Protein AF-A0A2D4HP08-F1 (afdb_monomer)

Structure (mmCIF, N/CA/C/O backbone):
data_AF-A0A2D4HP08-F1
#
_entry.id   AF-A0A2D4HP08-F1
#
loop_
_atom_site.group_PDB
_atom_site.id
_atom_site.type_symbol
_atom_site.label_atom_id
_atom_site.label_alt_id
_atom_site.label_comp_id
_atom_site.label_asym_id
_atom_site.label_entity_id
_atom_site.label_seq_id
_atom_site.pdbx_PDB_ins_code
_atom_site.Cartn_x
_atom_site.Cartn_y
_atom_site.Cartn_z
_atom_site.occupancy
_atom_site.B_iso_or_equiv
_atom_site.auth_seq_id
_atom_site.auth_comp_id
_atom_site.auth_asym_id
_atom_site.auth_atom_id
_atom_site.pdbx_PDB_model_num
ATOM 1 N N . GLU A 1 1 ? -15.857 12.062 0.543 1.00 48.62 1 GLU A N 1
ATOM 2 C CA . GLU A 1 1 ? -16.566 10.789 0.812 1.00 48.62 1 GLU A CA 1
ATOM 3 C C . GLU A 1 1 ? -15.766 9.528 0.467 1.00 48.62 1 GLU A C 1
ATOM 5 O O . GLU A 1 1 ? -15.652 8.670 1.331 1.00 48.62 1 GLU A O 1
ATOM 10 N N . ASN A 1 2 ? -15.132 9.404 -0.710 1.00 63.72 2 ASN A N 1
ATOM 11 C CA . ASN A 1 2 ? -14.427 8.161 -1.104 1.00 63.72 2 ASN A CA 1
ATOM 12 C C . ASN A 1 2 ? -1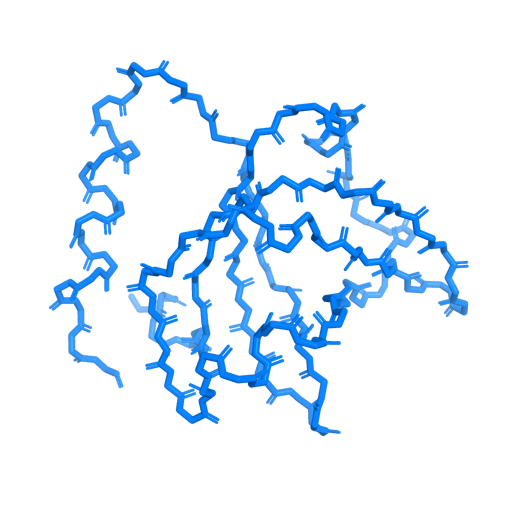3.283 7.706 -0.173 1.00 63.72 2 ASN A C 1
ATOM 14 O O . ASN A 1 2 ? -13.006 6.515 -0.089 1.00 63.72 2 ASN A O 1
ATOM 18 N N . LEU A 1 3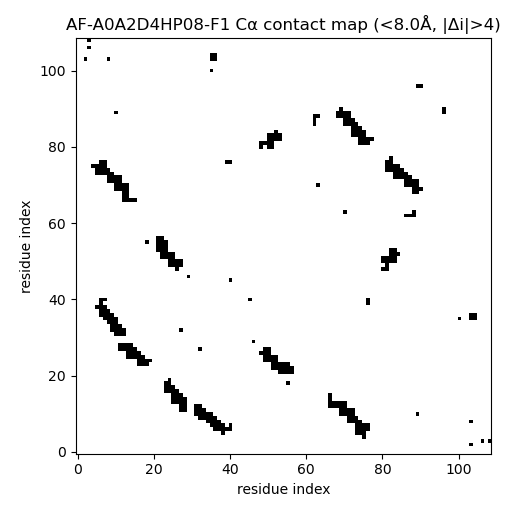 ? -12.640 8.618 0.565 1.00 69.75 3 LEU A N 1
ATOM 19 C CA . LEU A 1 3 ? -11.588 8.271 1.531 1.00 69.75 3 LEU A CA 1
ATOM 20 C C . LEU A 1 3 ? -12.099 7.459 2.733 1.00 69.75 3 LEU A C 1
ATOM 22 O O . LEU A 1 3 ? -11.371 6.592 3.205 1.00 69.75 3 LEU A O 1
ATOM 26 N N . CYS A 1 4 ? -13.329 7.700 3.207 1.00 74.56 4 CYS A N 1
ATOM 27 C CA . CYS A 1 4 ? -13.889 6.970 4.351 1.00 74.56 4 CYS A CA 1
ATOM 28 C C . CYS A 1 4 ? -14.187 5.507 4.030 1.00 74.56 4 CYS A C 1
ATOM 30 O O . CYS A 1 4 ? -14.167 4.682 4.931 1.00 74.56 4 CYS A O 1
ATOM 32 N N . LYS A 1 5 ? -14.393 5.183 2.750 1.00 83.38 5 LYS A N 1
ATOM 33 C CA . LYS A 1 5 ? -14.611 3.808 2.294 1.00 83.38 5 LYS A CA 1
ATOM 34 C C . LYS A 1 5 ? -13.351 2.940 2.396 1.00 83.38 5 LYS A C 1
ATOM 36 O O . LYS A 1 5 ? -13.459 1.737 2.221 1.00 83.38 5 LYS A O 1
ATOM 41 N N . ASN A 1 6 ? -12.174 3.529 2.631 1.00 86.31 6 ASN A N 1
ATOM 42 C CA . ASN A 1 6 ? -10.921 2.786 2.742 1.00 86.31 6 ASN A CA 1
ATOM 43 C C . ASN A 1 6 ? -10.614 2.450 4.201 1.00 86.31 6 ASN A C 1
ATOM 45 O O . ASN A 1 6 ? -10.527 3.345 5.047 1.00 86.31 6 ASN A O 1
ATOM 49 N N . ASP A 1 7 ? -10.348 1.174 4.450 1.00 89.81 7 ASP A N 1
ATOM 50 C CA . ASP A 1 7 ? -9.935 0.652 5.751 1.00 89.81 7 ASP A CA 1
ATOM 51 C C . ASP A 1 7 ? -8.459 0.936 6.031 1.00 89.81 7 ASP A C 1
ATOM 53 O O . ASP A 1 7 ? -8.040 1.053 7.181 1.00 89.81 7 ASP A O 1
ATOM 57 N N . PHE A 1 8 ? -7.642 1.092 4.987 1.00 90.06 8 PHE A N 1
ATOM 58 C CA . PHE A 1 8 ? -6.237 1.441 5.143 1.00 90.06 8 PHE A CA 1
ATOM 59 C C . PHE A 1 8 ? -5.746 2.433 4.089 1.00 90.06 8 PHE A C 1
ATOM 61 O O . PHE A 1 8 ? -6.217 2.475 2.953 1.00 90.06 8 PHE A O 1
ATOM 68 N N . ALA A 1 9 ? -4.730 3.209 4.472 1.00 90.31 9 ALA A N 1
ATOM 69 C CA . ALA A 1 9 ? -3.948 4.039 3.563 1.00 90.31 9 ALA A CA 1
ATOM 70 C C . ALA A 1 9 ? -2.470 3.993 3.955 1.00 90.31 9 ALA A C 1
ATOM 72 O O . ALA A 1 9 ? -2.109 4.295 5.098 1.00 90.31 9 ALA A O 1
ATOM 73 N N . LEU A 1 10 ? -1.611 3.621 3.007 1.00 89.81 10 LEU A N 1
ATOM 74 C CA . LEU A 1 10 ? -0.209 3.293 3.247 1.00 89.81 10 LEU A CA 1
ATOM 75 C C . LEU A 1 10 ? 0.673 3.914 2.182 1.00 89.81 10 LEU A C 1
ATOM 77 O O . LEU A 1 10 ? 0.369 3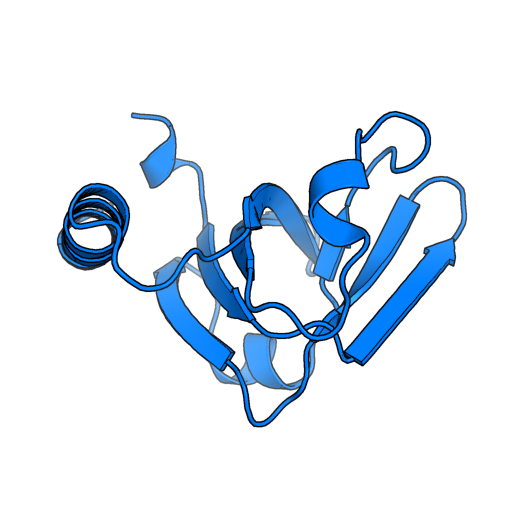.827 1.001 1.00 89.81 10 LEU A O 1
ATOM 81 N N . LYS A 1 11 ? 1.817 4.461 2.580 1.00 89.94 11 LYS A 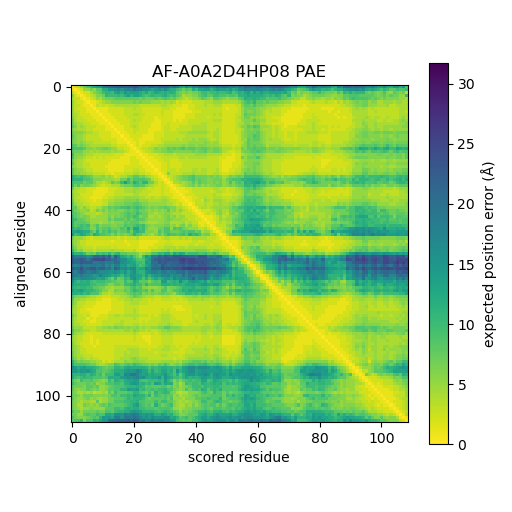N 1
ATOM 82 C CA . LYS A 1 11 ? 2.926 4.643 1.647 1.00 89.94 11 LYS A CA 1
ATOM 83 C C . LYS A 1 11 ? 3.846 3.443 1.747 1.00 89.94 11 LYS A C 1
ATOM 85 O O . LYS A 1 11 ? 4.312 3.139 2.841 1.00 89.94 11 LYS A O 1
ATOM 90 N N . ILE A 1 12 ? 4.101 2.791 0.624 1.00 89.62 12 ILE A N 1
ATOM 91 C CA . ILE A 1 12 ? 4.944 1.601 0.523 1.00 89.62 12 ILE A CA 1
ATOM 92 C C . ILE A 1 12 ? 6.001 1.785 -0.559 1.00 89.62 12 ILE A C 1
ATOM 94 O O . ILE A 1 12 ? 5.836 2.608 -1.456 1.00 89.62 12 ILE A O 1
ATOM 98 N N . LYS A 1 13 ? 7.065 0.993 -0.490 1.00 88.94 13 LYS A N 1
ATOM 99 C CA . LYS A 1 13 ? 7.848 0.611 -1.667 1.00 88.94 13 LYS A CA 1
ATOM 100 C C . LYS A 1 13 ? 7.514 -0.825 -2.026 1.00 88.94 13 LYS A C 1
ATOM 102 O O . LYS A 1 13 ? 7.225 -1.620 -1.127 1.00 88.94 13 LYS A O 1
ATOM 107 N N . VAL A 1 14 ? 7.525 -1.135 -3.313 1.00 87.25 14 VAL A N 1
ATOM 108 C CA . VAL A 1 14 ? 7.210 -2.473 -3.803 1.00 87.25 14 VAL A CA 1
ATOM 109 C C . VAL A 1 14 ? 8.488 -3.300 -3.790 1.00 87.25 14 VAL A C 1
ATOM 111 O O . VAL A 1 14 ? 9.487 -2.903 -4.372 1.00 87.25 14 VAL A O 1
ATOM 114 N N . LYS A 1 15 ? 8.458 -4.444 -3.106 1.00 87.19 15 LYS A N 1
ATOM 115 C CA . LYS A 1 15 ? 9.538 -5.432 -3.152 1.00 87.19 15 LYS A CA 1
ATOM 116 C C . LYS A 1 15 ? 9.365 -6.357 -4.355 1.00 87.19 15 LYS A C 1
ATOM 118 O O . LYS A 1 15 ? 10.340 -6.702 -5.007 1.00 87.19 15 LYS A O 1
ATOM 123 N N . GLU A 1 16 ? 8.130 -6.783 -4.606 1.00 87.00 16 GLU A N 1
ATOM 124 C CA . GLU A 1 16 ? 7.807 -7.784 -5.620 1.00 87.00 16 GLU A CA 1
ATOM 125 C C . GLU A 1 16 ? 6.362 -7.614 -6.103 1.00 87.00 16 GLU A C 1
ATOM 127 O O . GLU A 1 16 ? 5.475 -7.265 -5.313 1.00 87.00 16 GLU A O 1
ATOM 132 N N . ILE A 1 17 ? 6.146 -7.888 -7.391 1.00 85.31 17 ILE A N 1
ATOM 133 C CA . ILE A 1 17 ? 4.835 -7.972 -8.037 1.00 85.31 17 ILE A CA 1
ATOM 134 C C . ILE A 1 17 ? 4.716 -9.366 -8.651 1.00 85.31 17 ILE A C 1
ATOM 136 O O . ILE A 1 17 ? 5.605 -9.789 -9.386 1.00 85.31 17 ILE A O 1
ATOM 140 N N . ALA A 1 18 ? 3.619 -10.062 -8.366 1.00 86.25 18 ALA A N 1
ATOM 141 C CA . ALA A 1 18 ? 3.303 -11.357 -8.957 1.00 86.25 18 ALA A CA 1
ATOM 142 C C . ALA A 1 18 ? 1.866 -11.362 -9.482 1.00 86.25 18 ALA A C 1
ATOM 144 O O . ALA A 1 18 ? 0.979 -10.769 -8.872 1.00 86.25 18 ALA A O 1
ATOM 145 N N . TYR A 1 19 ? 1.628 -12.059 -10.587 1.00 85.88 19 TYR A N 1
ATOM 146 C CA . TYR A 1 19 ? 0.298 -12.206 -11.175 1.00 85.88 19 TYR A CA 1
ATOM 147 C C . TYR A 1 19 ? -0.233 -13.604 -10.869 1.00 85.88 19 TYR A C 1
ATOM 149 O O . TYR A 1 19 ? 0.435 -14.596 -11.154 1.00 85.88 19 TYR A O 1
ATOM 157 N N . ILE A 1 20 ? -1.405 -13.688 -10.242 1.00 87.12 20 ILE A N 1
ATOM 158 C CA . ILE A 1 20 ? -1.987 -14.944 -9.758 1.00 87.12 20 ILE A CA 1
ATOM 159 C C . ILE A 1 20 ? -3.477 -14.933 -10.084 1.00 87.12 20 ILE A C 1
ATOM 161 O O . ILE A 1 20 ? -4.204 -14.079 -9.592 1.00 87.12 20 ILE A O 1
ATOM 165 N N . ASN A 1 21 ? -3.939 -15.890 -10.893 1.00 85.69 21 ASN A N 1
ATOM 166 C CA . ASN A 1 21 ? -5.359 -16.070 -11.231 1.00 85.69 21 ASN A CA 1
ATOM 167 C C . ASN A 1 21 ? -6.056 -14.794 -11.754 1.00 85.69 21 ASN A C 1
ATOM 169 O O . ASN A 1 21 ? -7.228 -14.567 -11.474 1.00 85.69 21 ASN A O 1
ATOM 173 N N . GLY A 1 22 ? -5.333 -13.947 -12.495 1.00 81.19 22 GLY A N 1
ATOM 174 C CA . GLY A 1 22 ? -5.857 -12.678 -13.017 1.00 81.19 22 GLY A CA 1
ATOM 175 C C . GLY A 1 22 ? -5.824 -11.506 -12.028 1.00 81.19 22 GLY A C 1
ATOM 176 O O . GLY A 1 22 ? -6.159 -10.391 -12.420 1.00 81.19 22 GLY A O 1
ATOM 177 N N . ASP A 1 23 ? -5.367 -11.727 -10.795 1.00 86.00 23 ASP A N 1
ATOM 178 C CA . ASP A 1 23 ? -5.124 -10.700 -9.783 1.00 86.00 23 ASP A CA 1
ATOM 179 C C . ASP A 1 23 ? -3.631 -10.365 -9.681 1.00 86.00 23 ASP A C 1
ATOM 181 O O . ASP A 1 23 ? -2.758 -11.186 -9.980 1.00 86.00 23 ASP A O 1
ATOM 185 N N . THR A 1 24 ? -3.325 -9.160 -9.200 1.00 86.62 24 THR A N 1
ATOM 186 C CA . THR A 1 24 ? -1.947 -8.741 -8.929 1.00 86.62 24 THR A CA 1
ATOM 187 C C . THR A 1 24 ? -1.676 -8.792 -7.432 1.00 86.62 24 THR A C 1
ATOM 189 O O . THR A 1 24 ? -2.310 -8.103 -6.634 1.00 86.62 24 THR A O 1
ATOM 192 N N . LYS A 1 25 ? -0.690 -9.593 -7.045 1.00 89.69 25 LYS A N 1
ATOM 193 C CA . LYS A 1 25 ? -0.133 -9.663 -5.699 1.00 89.69 25 LYS A CA 1
ATOM 194 C C . LYS A 1 25 ? 1.041 -8.698 -5.585 1.00 89.69 25 LYS A C 1
ATOM 196 O O . LYS A 1 25 ? 2.016 -8.804 -6.323 1.00 89.69 25 LYS A O 1
ATOM 201 N N . ILE A 1 26 ? 0.971 -7.789 -4.623 1.00 88.62 26 ILE A N 1
ATOM 202 C CA . ILE A 1 26 ? 2.002 -6.798 -4.326 1.00 88.62 26 ILE A CA 1
ATOM 203 C C . ILE A 1 26 ? 2.581 -7.101 -2.948 1.00 88.62 26 ILE A C 1
ATOM 205 O O . ILE A 1 26 ? 1.886 -7.048 -1.930 1.00 88.62 26 ILE A O 1
ATOM 209 N N . THR A 1 27 ? 3.881 -7.366 -2.905 1.00 89.69 27 THR A N 1
ATOM 210 C CA . THR A 1 27 ? 4.627 -7.542 -1.658 1.00 89.69 27 THR A CA 1
ATOM 211 C C . THR A 1 27 ? 5.356 -6.238 -1.331 1.00 89.69 27 THR A C 1
ATOM 213 O O . THR A 1 27 ? 6.260 -5.846 -2.072 1.00 89.69 27 THR A O 1
ATOM 216 N N . PRO A 1 28 ? 5.011 -5.533 -0.237 1.00 89.44 28 PRO A N 1
ATOM 217 C CA . PRO A 1 28 ? 5.723 -4.326 0.172 1.00 89.44 28 PRO A CA 1
ATOM 218 C C . PRO A 1 28 ? 7.096 -4.639 0.777 1.00 89.44 28 PRO A C 1
ATOM 220 O O . PRO A 1 28 ? 7.286 -5.660 1.439 1.00 89.44 28 PRO A O 1
ATOM 223 N N . GLU A 1 29 ? 8.035 -3.704 0.672 1.00 88.88 29 GLU A N 1
ATOM 224 C CA . GLU A 1 29 ? 9.233 -3.711 1.513 1.00 88.88 29 GLU A CA 1
ATOM 225 C C . GLU A 1 29 ? 8.865 -3.477 2.990 1.00 88.88 29 GLU A C 1
ATOM 227 O O . GLU A 1 29 ? 8.332 -2.424 3.354 1.00 88.88 29 GLU A O 1
ATOM 232 N N . THR A 1 30 ? 9.219 -4.413 3.875 1.00 78.56 30 THR A N 1
ATOM 233 C CA . THR A 1 30 ? 8.847 -4.375 5.303 1.00 78.56 30 THR A CA 1
ATOM 234 C C . THR A 1 30 ? 9.327 -3.114 6.033 1.00 78.56 30 THR A C 1
ATOM 236 O O . THR A 1 30 ? 8.635 -2.615 6.917 1.00 78.56 30 THR A O 1
ATOM 239 N N . LYS A 1 31 ? 10.502 -2.581 5.668 1.00 79.00 31 LYS A N 1
ATOM 240 C CA . LYS A 1 31 ? 11.105 -1.399 6.314 1.00 79.00 31 LYS A CA 1
ATOM 241 C C . LYS A 1 31 ? 10.615 -0.063 5.735 1.00 79.00 31 LYS A C 1
ATOM 243 O O . LYS A 1 31 ? 10.795 0.968 6.376 1.00 79.00 31 LYS A O 1
ATOM 248 N N . SER A 1 32 ? 9.968 -0.062 4.567 1.00 75.62 32 SER A N 1
ATOM 249 C CA . SER A 1 32 ? 9.637 1.155 3.803 1.00 75.62 32 SER A CA 1
ATOM 250 C C . SER A 1 32 ? 8.136 1.468 3.808 1.00 75.62 32 SER A C 1
ATOM 252 O O . SER A 1 32 ? 7.583 1.918 2.801 1.00 75.62 32 SER A O 1
ATOM 254 N N . LYS A 1 33 ? 7.464 1.227 4.941 1.00 82.94 33 LYS A N 1
ATOM 255 C CA . LYS A 1 33 ? 6.015 1.394 5.099 1.00 82.94 33 LYS A CA 1
ATOM 256 C C . LYS A 1 33 ? 5.675 2.546 6.043 1.00 82.94 33 LYS A C 1
ATOM 258 O O . LYS A 1 33 ? 6.123 2.585 7.181 1.00 82.94 33 LYS A O 1
ATOM 263 N N . THR A 1 34 ? 4.853 3.485 5.584 1.00 88.12 34 THR A N 1
ATOM 264 C CA . THR A 1 34 ? 4.288 4.569 6.401 1.00 88.12 34 THR A CA 1
ATOM 265 C C . THR A 1 34 ? 2.775 4.452 6.423 1.00 88.12 34 THR A C 1
ATOM 267 O O . THR A 1 34 ? 2.146 4.330 5.374 1.00 88.12 34 THR A O 1
ATOM 270 N N . ILE A 1 35 ? 2.189 4.535 7.611 1.00 87.88 35 ILE A N 1
ATOM 271 C CA . ILE A 1 35 ? 0.749 4.404 7.813 1.00 87.88 35 ILE A CA 1
ATOM 272 C C . ILE A 1 35 ? 0.106 5.799 7.853 1.00 87.88 35 ILE A C 1
ATOM 274 O O . ILE A 1 35 ? 0.639 6.739 8.460 1.00 87.88 35 ILE A O 1
ATOM 278 N N . TYR A 1 36 ? -1.018 5.951 7.150 1.00 87.56 36 TYR A N 1
ATOM 279 C CA . TYR A 1 36 ? -1.830 7.173 7.136 1.00 87.56 36 TYR A CA 1
ATOM 280 C C . TYR A 1 36 ? -3.241 6.955 7.664 1.00 87.56 36 TYR A C 1
ATOM 282 O O . TYR A 1 36 ? -3.786 7.880 8.256 1.00 87.56 36 TYR A O 1
ATOM 290 N N . LYS A 1 37 ? -3.809 5.765 7.460 1.00 87.69 37 LYS A N 1
ATOM 291 C CA . LYS A 1 37 ? -5.113 5.371 7.993 1.00 87.69 37 LYS A CA 1
ATOM 292 C C . LYS A 1 37 ? -5.118 3.878 8.296 1.00 87.69 37 LYS A C 1
ATOM 294 O O . LYS A 1 37 ? -4.557 3.111 7.510 1.00 87.69 37 LYS A O 1
ATOM 299 N N . LEU A 1 38 ? -5.764 3.521 9.403 1.00 88.38 38 LEU A N 1
ATOM 300 C CA . LEU A 1 38 ? -6.168 2.169 9.773 1.00 88.38 38 LEU A CA 1
ATOM 301 C C . LEU A 1 38 ? -7.572 2.220 10.364 1.00 88.38 38 LEU A C 1
ATOM 303 O O . LEU A 1 38 ? -7.818 3.017 11.264 1.00 88.38 38 LEU A O 1
ATOM 307 N N . ASN A 1 39 ? -8.451 1.355 9.884 1.00 85.81 39 ASN A N 1
ATOM 308 C CA . ASN A 1 39 ? -9.773 1.110 10.433 1.00 85.81 39 ASN A CA 1
ATOM 309 C C . ASN A 1 39 ? -10.033 -0.400 10.375 1.00 85.81 39 ASN A C 1
ATOM 311 O O . ASN A 1 39 ? -9.963 -0.986 9.301 1.00 85.81 39 ASN A O 1
ATOM 315 N N . GLY A 1 40 ? -10.212 -1.064 11.520 1.00 80.81 40 GLY A N 1
ATOM 316 C CA . GLY A 1 40 ? -10.363 -2.532 11.566 1.00 80.81 40 GLY A CA 1
ATOM 317 C C . GLY A 1 40 ? -9.144 -3.344 11.075 1.00 80.81 40 GLY A C 1
ATOM 318 O O . GLY A 1 40 ? -9.227 -4.564 10.897 1.00 80.81 40 GLY A O 1
ATOM 319 N N . VAL A 1 41 ? -7.999 -2.683 10.861 1.00 81.62 41 VAL A N 1
ATOM 320 C CA . VAL A 1 41 ? -6.721 -3.273 10.435 1.00 81.62 41 VAL A CA 1
ATOM 321 C C . VAL A 1 41 ? -5.638 -2.861 11.428 1.00 81.62 41 VAL A C 1
ATOM 323 O O . VAL A 1 41 ? -5.520 -1.685 11.758 1.00 81.62 41 VAL A O 1
ATOM 326 N N . THR A 1 42 ? -4.817 -3.797 11.899 1.00 83.25 42 THR A N 1
ATOM 327 C CA . THR A 1 42 ? -3.719 -3.488 12.825 1.00 83.25 42 THR A CA 1
ATOM 328 C C . THR A 1 42 ? -2.388 -3.310 12.096 1.00 83.25 42 THR A C 1
ATOM 330 O O . THR A 1 42 ? -2.167 -3.834 11.003 1.00 83.25 42 THR A O 1
ATOM 333 N N . GLU A 1 43 ? -1.425 -2.629 12.726 1.00 78.06 43 GLU A N 1
ATOM 334 C CA . GLU A 1 43 ? -0.059 -2.562 12.186 1.00 78.06 43 GLU A CA 1
ATOM 335 C C . GLU A 1 43 ? 0.592 -3.946 12.031 1.00 78.06 43 GLU A C 1
ATOM 337 O O . GLU A 1 43 ? 1.443 -4.137 11.160 1.00 78.06 43 GLU A O 1
ATOM 342 N N . ARG A 1 44 ? 0.214 -4.919 12.874 1.00 78.25 44 ARG A N 1
ATOM 343 C CA . ARG A 1 44 ? 0.729 -6.293 12.793 1.00 78.25 44 ARG A CA 1
ATOM 344 C C . ARG A 1 44 ? 0.225 -6.994 11.539 1.00 78.25 44 ARG A C 1
ATOM 346 O O . ARG A 1 44 ? 1.045 -7.594 10.845 1.00 78.25 44 ARG A O 1
ATOM 353 N N . ASP A 1 45 ? -1.063 -6.849 11.225 1.00 75.50 45 ASP A N 1
ATOM 354 C CA . ASP A 1 45 ? -1.653 -7.361 9.980 1.00 75.50 45 ASP A CA 1
ATOM 355 C C . ASP A 1 45 ? -0.881 -6.793 8.788 1.00 75.50 45 ASP A C 1
ATOM 357 O O . ASP A 1 45 ? -0.413 -7.495 7.901 1.00 75.50 45 ASP A O 1
ATOM 361 N N . LEU A 1 46 ? -0.597 -5.499 8.838 1.00 74.31 46 LEU A N 1
ATOM 362 C CA . LEU A 1 46 ? 0.124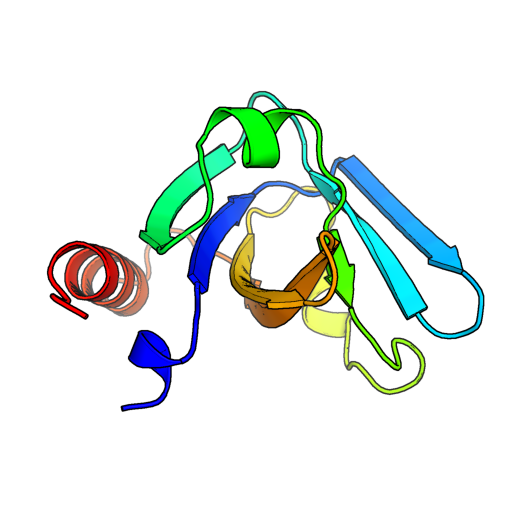 -4.803 7.790 1.00 74.31 46 LEU A CA 1
ATOM 363 C C . LEU A 1 46 ? 1.596 -5.201 7.606 1.00 74.31 46 LEU A C 1
ATOM 365 O O . LEU A 1 46 ? 2.127 -4.959 6.520 1.00 74.31 46 LEU A O 1
ATOM 369 N N . LYS A 1 47 ? 2.280 -5.734 8.622 1.00 68.50 47 LYS A N 1
ATOM 370 C CA . LYS A 1 47 ? 3.699 -6.134 8.518 1.00 68.50 47 LYS A CA 1
ATOM 371 C C . LYS A 1 47 ? 3.888 -7.492 7.848 1.00 68.50 47 LYS A C 1
ATOM 373 O O . LYS A 1 47 ? 4.962 -7.737 7.306 1.00 68.50 47 LYS A O 1
ATOM 378 N N . LYS A 1 48 ? 2.879 -8.361 7.913 1.00 67.88 48 LYS A N 1
ATOM 379 C CA . LYS A 1 48 ? 2.951 -9.743 7.416 1.00 67.88 48 LYS A CA 1
ATOM 380 C C . LYS A 1 48 ? 2.177 -9.959 6.117 1.00 67.88 48 LYS A C 1
ATOM 382 O O . LYS A 1 48 ? 2.391 -10.969 5.456 1.00 67.88 48 LYS A O 1
ATOM 387 N N . THR A 1 49 ? 1.301 -9.024 5.759 1.00 75.69 49 THR A N 1
ATOM 388 C CA . THR A 1 49 ? 0.308 -9.256 4.711 1.00 75.69 49 THR A CA 1
ATOM 389 C C . THR A 1 49 ? 0.701 -8.641 3.374 1.00 75.69 49 THR A C 1
ATOM 391 O O . THR A 1 49 ? 1.184 -7.509 3.281 1.00 75.69 49 THR A O 1
ATOM 394 N N . VAL A 1 50 ? 0.468 -9.433 2.334 1.00 90.12 50 VAL A N 1
ATOM 395 C CA . VAL A 1 50 ? 0.542 -9.054 0.924 1.00 90.12 50 VAL A CA 1
ATOM 396 C C . VAL A 1 50 ? -0.674 -8.212 0.558 1.00 90.12 50 VAL A C 1
ATOM 398 O O . VAL A 1 50 ? -1.737 -8.349 1.157 1.00 90.12 50 VAL A O 1
ATOM 401 N N . LEU A 1 51 ? -0.518 -7.316 -0.405 1.00 91.12 51 LEU A N 1
ATOM 402 C CA . LEU A 1 51 ? -1.621 -6.509 -0.902 1.00 91.12 51 LEU A CA 1
ATOM 403 C C . LEU A 1 51 ? -2.102 -7.091 -2.224 1.00 91.12 51 LEU A C 1
ATOM 405 O O . LEU A 1 51 ? -1.287 -7.470 -3.061 1.00 91.12 51 LEU A O 1
ATOM 409 N N . TRP A 1 52 ? -3.409 -7.143 -2.414 1.00 90.19 52 TRP A N 1
ATOM 410 C CA . TRP A 1 52 ? -4.024 -7.677 -3.620 1.00 90.19 52 TRP A CA 1
ATOM 411 C C . TRP A 1 52 ? -4.663 -6.570 -4.435 1.00 90.19 52 TRP A C 1
ATOM 413 O O . TRP A 1 52 ? -5.295 -5.674 -3.887 1.00 90.19 52 TRP A O 1
ATOM 423 N N . LEU A 1 53 ? -4.545 -6.659 -5.748 1.00 87.62 53 LEU A N 1
ATOM 424 C CA . LEU A 1 53 ? -5.294 -5.857 -6.698 1.00 87.62 53 LEU A CA 1
ATOM 425 C C . LEU A 1 53 ? -6.154 -6.818 -7.518 1.00 87.62 53 LEU A C 1
ATOM 427 O O . LEU A 1 53 ? -5.622 -7.641 -8.266 1.00 87.62 53 LEU A O 1
ATOM 431 N N . ARG A 1 54 ? -7.472 -6.748 -7.325 1.00 86.75 54 ARG A N 1
ATOM 432 C CA . ARG A 1 54 ? -8.421 -7.650 -7.985 1.00 86.75 54 ARG A CA 1
ATOM 433 C C . ARG A 1 54 ? -8.613 -7.257 -9.451 1.00 86.75 54 ARG A C 1
ATOM 435 O O . ARG A 1 54 ? -8.736 -6.069 -9.739 1.00 86.75 54 ARG A O 1
ATOM 442 N N . GLY A 1 55 ? -8.651 -8.231 -10.359 1.00 74.38 55 GLY A N 1
ATOM 443 C CA . GLY A 1 55 ? -8.825 -7.995 -11.799 1.00 74.38 55 GLY A CA 1
ATOM 444 C C . GLY A 1 55 ? -7.624 -7.304 -12.456 1.00 74.38 55 GLY A C 1
ATOM 445 O O . GLY A 1 55 ? -7.786 -6.487 -13.361 1.00 74.38 55 GLY A O 1
ATOM 446 N N . GLY A 1 56 ? -6.414 -7.621 -11.987 1.00 60.22 56 GLY A N 1
ATOM 447 C CA . GLY A 1 56 ? -5.133 -7.005 -12.354 1.00 60.22 56 GLY A CA 1
ATOM 448 C C . GLY A 1 56 ? -4.781 -6.986 -13.849 1.00 60.22 56 GLY A C 1
ATOM 449 O O . GLY A 1 56 ? -3.903 -6.222 -14.237 1.00 60.22 56 GLY A O 1
ATOM 450 N N . LEU A 1 57 ? -5.493 -7.735 -14.699 1.00 48.34 57 LEU A N 1
ATOM 451 C CA . LEU A 1 57 ? -5.399 -7.658 -16.167 1.00 48.34 57 LEU A CA 1
ATOM 452 C C . LEU A 1 57 ? -5.935 -6.340 -16.768 1.00 48.34 57 LEU A C 1
ATOM 454 O O . LEU A 1 57 ? -5.675 -6.063 -17.935 1.00 48.34 57 LEU A O 1
ATOM 458 N N . GLN A 1 58 ? -6.669 -5.526 -15.999 1.00 45.84 58 GLN A N 1
ATOM 459 C CA . GLN A 1 58 ? -7.258 -4.251 -16.449 1.00 45.84 58 GLN A CA 1
ATOM 460 C C . GLN A 1 58 ? -6.766 -3.025 -15.669 1.00 45.84 58 GLN A C 1
ATOM 462 O O . GLN A 1 58 ? -7.229 -1.909 -15.911 1.00 45.84 58 GLN A O 1
ATOM 467 N N . CYS A 1 59 ? -5.825 -3.185 -14.735 1.00 49.16 59 CYS A N 1
ATOM 468 C CA . CYS A 1 59 ? -5.192 -2.012 -14.155 1.00 49.16 59 CYS A CA 1
ATOM 469 C C . CYS A 1 59 ? -4.142 -1.497 -15.136 1.00 49.16 59 CYS A C 1
ATOM 471 O O . CYS A 1 59 ? -3.227 -2.226 -15.515 1.00 49.16 59 CYS A O 1
ATOM 473 N N . THR A 1 60 ? -4.228 -0.217 -15.492 1.00 46.41 60 THR A N 1
ATOM 474 C CA . THR A 1 60 ? -3.083 0.577 -15.942 1.00 46.41 60 THR A CA 1
ATOM 475 C C . THR A 1 60 ? -2.069 0.648 -14.793 1.00 46.41 60 THR A C 1
ATOM 477 O O . THR A 1 60 ? -1.881 1.682 -14.151 1.00 46.41 60 THR A O 1
ATOM 480 N N . CYS A 1 61 ? -1.415 -0.477 -14.498 1.00 52.31 61 CYS A N 1
ATOM 481 C CA . CYS A 1 61 ? -0.267 -0.575 -13.608 1.00 52.31 61 CYS A CA 1
ATOM 482 C C . CYS A 1 61 ? 0.958 0.141 -14.191 1.00 52.31 61 CYS A C 1
ATOM 484 O O . CYS A 1 61 ? 2.017 0.071 -13.578 1.00 52.31 61 CYS A O 1
ATOM 486 N N . ASP A 1 62 ? 0.810 0.900 -15.284 1.00 53.38 62 ASP A N 1
ATOM 487 C CA . ASP A 1 62 ? 1.812 1.853 -15.752 1.00 53.38 62 ASP A CA 1
ATOM 488 C C . ASP A 1 62 ? 2.300 2.780 -14.635 1.00 53.38 62 ASP A C 1
ATOM 490 O O . ASP A 1 62 ? 3.474 3.155 -14.581 1.00 53.38 62 ASP A O 1
ATOM 494 N N . GLU A 1 63 ? 1.432 3.099 -13.668 1.00 57.62 63 GLU A N 1
ATOM 495 C CA . GLU A 1 63 ? 1.847 3.856 -12.491 1.00 57.62 63 GLU A CA 1
ATOM 496 C C . GLU A 1 63 ? 2.863 3.090 -11.622 1.00 57.62 63 GLU A C 1
ATOM 498 O O . GLU A 1 63 ? 3.776 3.715 -11.074 1.00 57.62 63 GLU A O 1
ATOM 503 N N . MET A 1 64 ? 2.757 1.759 -11.526 1.00 65.75 64 MET A N 1
ATOM 504 C CA . MET A 1 64 ? 3.633 0.846 -10.773 1.00 65.75 64 MET A CA 1
ATOM 505 C C . MET A 1 64 ? 4.751 0.197 -11.608 1.00 65.75 64 MET A C 1
ATOM 507 O O . MET A 1 64 ? 5.335 -0.792 -11.173 1.00 65.75 64 MET A O 1
ATOM 511 N N . ASN A 1 65 ? 5.123 0.778 -12.751 1.00 65.62 65 ASN A N 1
ATOM 512 C CA . ASN A 1 65 ? 6.257 0.289 -13.552 1.00 65.62 65 ASN A CA 1
ATOM 513 C C . ASN A 1 65 ? 7.629 0.501 -12.880 1.00 65.62 65 ASN A C 1
ATOM 515 O O . ASN A 1 65 ? 8.624 -0.081 -13.302 1.00 65.62 65 ASN A O 1
ATOM 519 N N . ASP A 1 66 ? 7.705 1.336 -11.839 1.00 73.81 66 ASP A N 1
ATOM 520 C CA . ASP A 1 66 ? 8.943 1.625 -11.116 1.00 73.81 66 ASP A CA 1
ATOM 521 C C . ASP A 1 66 ? 8.885 1.085 -9.686 1.00 73.81 66 ASP A C 1
ATOM 523 O O . ASP A 1 66 ? 8.497 1.784 -8.750 1.00 73.81 66 ASP A O 1
ATOM 527 N N . ILE A 1 67 ? 9.340 -0.153 -9.502 1.00 72.00 67 ILE A N 1
ATOM 528 C CA . ILE A 1 67 ? 9.410 -0.810 -8.188 1.00 72.00 67 ILE A CA 1
ATOM 529 C C . ILE A 1 67 ? 10.264 -0.039 -7.163 1.00 72.00 67 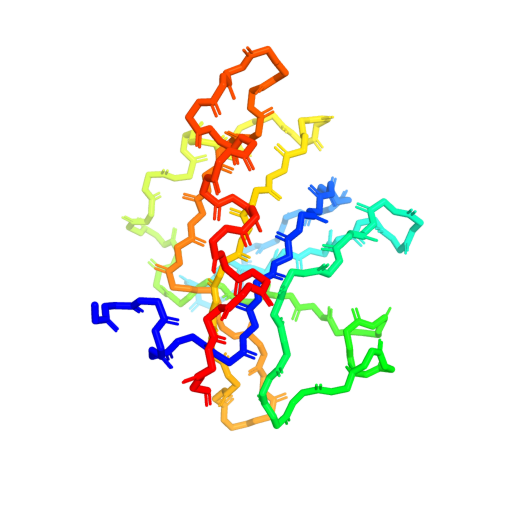ILE A C 1
ATOM 531 O O . ILE A 1 67 ? 10.057 -0.180 -5.958 1.00 72.00 67 ILE A O 1
ATOM 535 N N . ASN A 1 68 ? 11.176 0.835 -7.610 1.00 76.00 68 ASN A N 1
ATOM 536 C CA . ASN A 1 68 ? 12.027 1.633 -6.725 1.00 76.00 68 ASN A CA 1
ATOM 537 C C . ASN A 1 68 ? 11.319 2.894 -6.198 1.00 76.00 68 ASN A C 1
ATOM 539 O O . ASN A 1 68 ? 11.776 3.515 -5.222 1.00 76.00 68 ASN A O 1
ATOM 543 N N . ALA A 1 69 ? 10.201 3.287 -6.814 1.00 84.69 69 ALA A N 1
ATOM 544 C CA . ALA A 1 69 ? 9.416 4.428 -6.377 1.00 84.69 69 ALA A CA 1
ATOM 545 C C . ALA A 1 69 ? 8.556 4.093 -5.144 1.00 84.69 69 ALA A C 1
ATOM 547 O O . ALA A 1 69 ? 8.061 2.979 -4.974 1.00 84.69 69 ALA A O 1
ATOM 548 N N . PRO A 1 70 ? 8.328 5.073 -4.251 1.00 87.94 70 PRO A N 1
ATOM 549 C CA . PRO A 1 70 ? 7.288 4.945 -3.250 1.00 87.94 70 PRO A CA 1
ATOM 550 C C . PRO A 1 70 ? 5.900 5.137 -3.877 1.00 87.94 70 PRO A C 1
ATOM 552 O O . PRO A 1 70 ? 5.717 5.957 -4.776 1.00 87.94 70 PRO A O 1
ATOM 555 N N . TYR A 1 71 ? 4.904 4.463 -3.318 1.00 87.62 71 TYR A N 1
ATOM 556 C CA . TYR A 1 71 ? 3.505 4.496 -3.740 1.00 87.62 71 TYR A CA 1
ATOM 557 C C . TYR A 1 71 ? 2.600 4.760 -2.554 1.00 87.62 71 TYR A C 1
ATOM 559 O O . TYR A 1 71 ? 2.810 4.180 -1.494 1.00 87.62 71 TYR A O 1
ATOM 567 N N . LEU A 1 72 ? 1.595 5.617 -2.726 1.00 88.38 72 LEU A N 1
ATOM 568 C CA . LEU A 1 72 ? 0.456 5.688 -1.818 1.00 88.38 72 LEU A CA 1
ATOM 569 C C . LEU A 1 72 ? -0.587 4.680 -2.303 1.00 88.38 72 LEU A C 1
ATOM 571 O O . LEU A 1 72 ? -1.088 4.808 -3.416 1.00 88.38 72 LEU A O 1
ATOM 575 N N . VAL A 1 73 ? -0.903 3.701 -1.468 1.00 88.94 73 VAL A N 1
ATOM 576 C CA . VAL A 1 73 ? -1.937 2.698 -1.717 1.00 88.94 73 VAL A CA 1
ATOM 577 C C . VAL A 1 73 ? -3.051 2.855 -0.694 1.00 88.94 73 VAL A C 1
ATOM 579 O O . VAL A 1 73 ? -2.797 3.102 0.490 1.00 88.94 73 VAL A O 1
ATOM 582 N N . MET A 1 74 ? -4.286 2.737 -1.156 1.00 89.69 74 MET A N 1
ATOM 583 C CA . MET A 1 74 ? -5.490 2.761 -0.331 1.00 89.69 74 MET A CA 1
ATOM 584 C C . MET A 1 74 ? -6.338 1.546 -0.670 1.00 89.69 74 MET A C 1
ATOM 586 O O . MET A 1 74 ? -6.292 1.051 -1.799 1.00 89.69 74 MET A O 1
ATOM 590 N N . GLY A 1 75 ? -7.072 1.047 0.316 1.00 90.44 75 GLY A N 1
ATOM 591 C CA . GLY A 1 75 ? -7.831 -0.172 0.123 1.00 90.44 75 GLY A CA 1
ATOM 592 C C . GLY A 1 75 ? -8.700 -0.563 1.299 1.00 90.44 75 GLY A C 1
ATOM 593 O O . GLY A 1 75 ? -8.823 0.1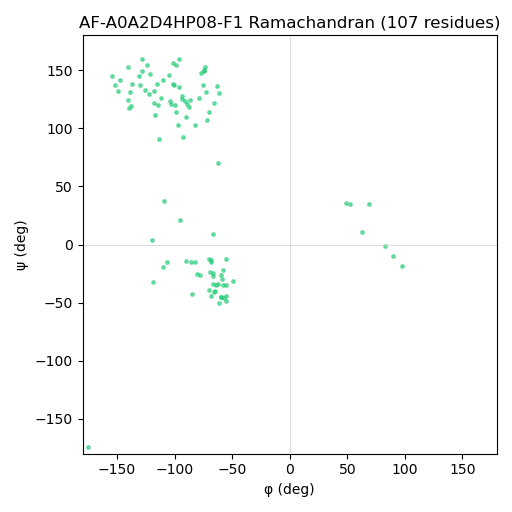65 2.286 1.00 90.44 75 GLY A O 1
ATOM 594 N N . GLN A 1 76 ? -9.298 -1.737 1.154 1.00 90.69 76 GLN A N 1
ATOM 595 C CA . GLN A 1 76 ? -10.257 -2.331 2.073 1.00 90.69 76 GLN A CA 1
ATOM 596 C C . GLN A 1 76 ? -9.786 -3.707 2.530 1.00 90.69 76 GLN A C 1
ATOM 598 O O . GLN A 1 76 ? -9.036 -4.390 1.826 1.00 90.69 76 GLN A O 1
ATOM 603 N N . ARG A 1 77 ? -10.239 -4.130 3.709 1.00 89.56 77 ARG A N 1
ATOM 604 C CA . ARG A 1 77 ? -10.067 -5.503 4.172 1.00 89.56 77 ARG A CA 1
ATOM 605 C C . ARG A 1 77 ? -11.272 -6.329 3.727 1.00 89.56 77 ARG A C 1
ATOM 607 O O . ARG A 1 77 ? -12.360 -6.175 4.268 1.00 89.56 77 ARG A O 1
ATOM 614 N N . LEU A 1 78 ? -11.072 -7.239 2.778 1.00 89.19 78 LEU A N 1
ATOM 615 C CA . LEU A 1 78 ? -12.123 -8.101 2.234 1.00 89.19 78 LEU A CA 1
ATOM 616 C C . LEU A 1 78 ? -11.786 -9.562 2.527 1.00 89.19 78 LEU A C 1
ATOM 618 O O . LEU A 1 78 ? -10.721 -10.031 2.145 1.00 89.19 78 LEU A O 1
ATOM 622 N N . ALA A 1 79 ? -12.671 -10.270 3.237 1.00 86.12 79 ALA A N 1
ATOM 623 C CA . ALA A 1 79 ? -12.504 -11.691 3.578 1.00 86.12 79 ALA A CA 1
ATOM 624 C C . ALA A 1 79 ? -11.122 -12.048 4.181 1.00 86.12 79 ALA A C 1
ATOM 626 O O . ALA A 1 79 ? -10.566 -13.110 3.925 1.00 86.12 79 ALA A O 1
ATOM 627 N N . GLY A 1 80 ? -10.550 -11.144 4.986 1.00 85.81 80 GLY A N 1
ATOM 628 C CA . GLY A 1 80 ? -9.234 -11.327 5.612 1.00 85.81 80 GLY A CA 1
ATOM 629 C C . GLY A 1 80 ? -8.044 -10.827 4.787 1.00 85.81 80 GLY A C 1
ATOM 630 O O . GLY A 1 80 ? -6.954 -10.688 5.338 1.00 85.81 80 GLY A O 1
ATOM 631 N N . GLU A 1 81 ? -8.252 -10.467 3.524 1.00 89.56 81 GLU A N 1
ATOM 632 C CA . GLU A 1 81 ? -7.224 -9.951 2.626 1.00 89.56 81 GLU A CA 1
ATOM 633 C C . GLU A 1 81 ? -7.238 -8.428 2.528 1.00 89.56 81 GLU A C 1
ATOM 635 O O . GLU A 1 81 ? -8.265 -7.780 2.718 1.00 89.56 81 GLU A O 1
ATOM 640 N N . LEU A 1 82 ? -6.086 -7.842 2.202 1.00 91.25 82 LEU A N 1
ATOM 641 C CA . LEU A 1 82 ? -5.951 -6.406 1.980 1.00 91.25 82 LEU A CA 1
ATOM 642 C C . LEU A 1 82 ? -6.034 -6.115 0.487 1.00 91.25 82 LEU A C 1
ATOM 644 O O . LEU A 1 82 ? -5.068 -6.327 -0.245 1.00 91.25 82 LEU A O 1
ATOM 648 N N . VAL A 1 83 ? -7.186 -5.619 0.050 1.00 91.25 83 VAL A N 1
ATOM 649 C CA . VAL A 1 83 ? -7.465 -5.338 -1.356 1.00 91.25 83 VAL A CA 1
ATOM 650 C C . VAL A 1 83 ? -7.283 -3.853 -1.628 1.00 91.25 83 VAL A C 1
ATOM 652 O O . VAL A 1 83 ? -7.941 -3.005 -1.029 1.00 91.25 83 VAL A O 1
ATOM 655 N N . ILE A 1 84 ? -6.367 -3.538 -2.533 1.00 89.88 84 ILE A N 1
ATOM 656 C CA . ILE A 1 84 ? -6.104 -2.193 -3.022 1.00 89.88 84 ILE A CA 1
ATOM 657 C C . ILE A 1 84 ? -7.253 -1.770 -3.935 1.00 89.88 84 ILE A C 1
ATOM 659 O O . ILE A 1 84 ? -7.623 -2.479 -4.866 1.00 89.88 84 ILE A O 1
ATOM 663 N N . THR A 1 85 ? -7.777 -0.575 -3.686 1.00 87.06 85 THR A N 1
ATOM 664 C CA . THR A 1 85 ? -8.804 0.082 -4.506 1.00 87.06 85 THR A CA 1
ATOM 665 C C . THR A 1 85 ? -8.242 1.288 -5.258 1.00 87.06 85 THR A C 1
ATOM 667 O O . THR A 1 85 ? -8.826 1.741 -6.237 1.00 87.06 85 THR A O 1
ATOM 670 N N . SER A 1 86 ? -7.105 1.832 -4.807 1.00 85.38 86 SER A N 1
ATOM 671 C CA . SER A 1 86 ? -6.431 2.958 -5.450 1.00 85.38 86 SER A CA 1
ATOM 672 C C . SER A 1 86 ? -4.927 2.927 -5.194 1.00 85.38 86 SER A C 1
ATOM 674 O O . SER A 1 86 ? -4.467 2.702 -4.070 1.00 85.38 86 SER A O 1
ATOM 676 N N . VAL A 1 87 ? -4.167 3.211 -6.248 1.00 84.31 87 VAL A N 1
ATOM 677 C CA . VAL A 1 87 ? -2.715 3.387 -6.227 1.00 84.31 87 VAL A CA 1
ATOM 678 C C . VAL A 1 87 ? -2.391 4.778 -6.749 1.00 84.31 87 VAL A C 1
ATOM 680 O O . VAL A 1 87 ? -3.105 5.309 -7.593 1.00 84.31 87 VAL A O 1
ATOM 683 N N . LYS A 1 88 ? -1.330 5.388 -6.217 1.00 84.19 88 LYS A N 1
ATOM 684 C CA . LYS A 1 88 ? -0.746 6.593 -6.799 1.00 84.19 88 LYS A CA 1
ATOM 685 C C . LYS A 1 88 ? 0.752 6.667 -6.541 1.00 84.19 88 LYS A C 1
ATOM 687 O O . LYS A 1 88 ? 1.196 6.529 -5.395 1.00 84.19 88 LYS A O 1
ATOM 692 N N . ARG A 1 89 ? 1.549 6.954 -7.574 1.00 85.38 89 ARG A N 1
ATOM 693 C CA . ARG A 1 89 ? 3.002 7.159 -7.421 1.00 85.38 89 ARG A CA 1
ATOM 694 C C . ARG A 1 89 ? 3.292 8.351 -6.505 1.00 85.38 89 ARG A C 1
ATOM 696 O O . ARG A 1 89 ? 2.754 9.447 -6.677 1.00 85.38 89 ARG A O 1
ATOM 703 N N . TRP A 1 90 ? 4.162 8.154 -5.518 1.00 81.50 90 TRP A N 1
ATOM 704 C CA . TRP A 1 90 ? 4.541 9.196 -4.567 1.00 81.50 90 TRP A CA 1
ATOM 705 C C . TRP A 1 90 ? 5.620 10.101 -5.163 1.00 81.50 90 TRP A C 1
ATOM 707 O O . TRP A 1 90 ? 6.808 9.774 -5.154 1.00 81.50 90 TRP A O 1
ATOM 717 N N . GLN A 1 91 ? 5.229 11.292 -5.612 1.00 76.50 91 GLN A N 1
ATOM 718 C CA . GLN A 1 91 ? 6.180 12.286 -6.107 1.00 76.50 91 GLN A CA 1
ATOM 719 C C . GLN A 1 91 ? 6.680 13.203 -4.980 1.00 76.50 91 GLN A C 1
ATOM 721 O O . GLN A 1 91 ? 5.906 13.886 -4.299 1.00 76.50 91 GLN A O 1
ATOM 726 N N . LYS A 1 92 ? 8.003 13.223 -4.758 1.00 67.62 92 LYS A N 1
ATOM 727 C CA . LYS A 1 92 ? 8.642 14.162 -3.821 1.00 67.62 92 LYS A CA 1
ATOM 728 C C . LYS A 1 92 ? 8.427 15.599 -4.323 1.00 67.62 92 LYS A C 1
ATOM 730 O O . LYS A 1 92 ? 8.560 15.868 -5.505 1.00 67.62 92 LYS A O 1
ATOM 735 N N . GLY A 1 93 ? 8.089 16.520 -3.418 1.00 69.19 93 GLY A N 1
ATOM 736 C CA . GLY A 1 93 ? 7.948 17.954 -3.727 1.00 69.19 93 GLY A CA 1
ATOM 737 C C . GLY A 1 93 ? 6.520 18.441 -3.999 1.00 69.19 93 GLY A C 1
ATOM 738 O O . GLY A 1 93 ? 6.244 19.623 -3.802 1.00 69.19 93 GLY A O 1
ATOM 739 N N . GLN A 1 94 ? 5.568 17.557 -4.315 1.00 71.56 94 GLN A N 1
ATOM 740 C CA . GLN A 1 94 ? 4.180 17.978 -4.524 1.00 71.56 94 GLN A CA 1
ATOM 741 C C . GLN A 1 94 ? 3.496 18.367 -3.202 1.00 71.56 94 GLN A C 1
ATOM 743 O O . GLN A 1 94 ? 3.129 17.523 -2.376 1.00 71.56 94 GLN A O 1
ATOM 748 N N . ARG A 1 95 ? 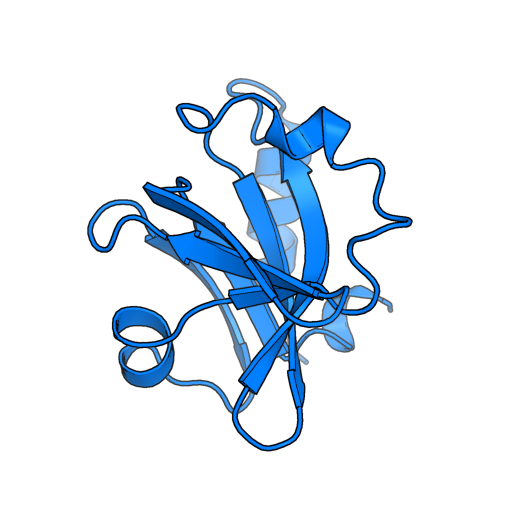3.279 19.676 -3.000 1.00 74.12 95 ARG A N 1
ATOM 749 C CA . ARG A 1 95 ? 2.560 20.226 -1.833 1.00 74.12 95 ARG A CA 1
ATOM 750 C C . ARG A 1 95 ? 1.161 19.615 -1.681 1.00 74.12 95 ARG A C 1
ATOM 752 O O . ARG A 1 95 ? 0.734 19.376 -0.552 1.00 74.12 95 ARG A O 1
ATOM 759 N N . ALA A 1 96 ? 0.491 19.318 -2.796 1.00 69.31 96 ALA A N 1
ATOM 760 C CA . ALA A 1 96 ? -0.824 18.680 -2.825 1.00 69.31 96 ALA A CA 1
ATOM 761 C C . ALA A 1 96 ? -0.821 17.301 -2.144 1.00 69.31 96 ALA A C 1
ATOM 763 O O . ALA A 1 96 ? -1.663 17.051 -1.289 1.0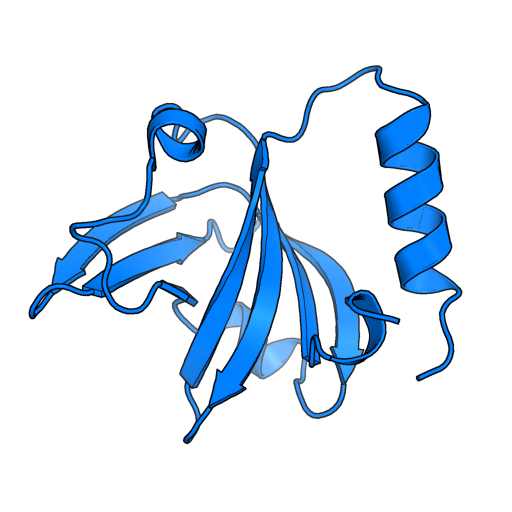0 69.31 96 ALA A O 1
ATOM 764 N N . PHE A 1 97 ? 0.175 16.450 -2.412 1.00 73.25 97 PHE A N 1
ATOM 765 C CA . PHE A 1 97 ? 0.297 15.141 -1.757 1.00 73.25 97 PHE A CA 1
ATOM 766 C C . PHE A 1 97 ? 0.576 15.248 -0.262 1.00 73.25 97 PHE A C 1
ATOM 768 O O . PHE A 1 97 ? -0.014 14.516 0.530 1.00 73.25 97 PHE A O 1
ATOM 775 N N . LYS A 1 98 ? 1.438 16.187 0.155 1.00 76.81 98 LYS A N 1
ATOM 776 C CA . LYS A 1 98 ? 1.659 16.437 1.588 1.00 76.81 98 LYS A CA 1
ATOM 777 C C . LYS A 1 98 ? 0.356 16.858 2.271 1.00 76.81 98 LYS A C 1
ATOM 779 O O . LYS A 1 98 ? 0.044 16.311 3.326 1.00 76.81 98 LYS A O 1
ATOM 784 N N . ARG A 1 99 ? -0.424 17.768 1.671 1.00 79.75 99 ARG A N 1
ATOM 785 C CA . ARG A 1 99 ? -1.748 18.152 2.195 1.00 79.75 99 ARG A CA 1
ATOM 786 C C . ARG A 1 99 ? -2.703 16.965 2.234 1.00 79.75 99 ARG A C 1
ATOM 788 O O . ARG A 1 99 ? -3.239 16.689 3.296 1.00 79.75 99 ARG A O 1
ATOM 795 N N . PHE A 1 100 ? -2.832 16.225 1.136 1.00 78.75 100 PHE A N 1
ATOM 796 C CA . PHE A 1 100 ? -3.698 15.051 1.041 1.00 78.75 100 PHE A CA 1
ATOM 797 C C . PHE A 1 100 ? -3.371 14.020 2.125 1.00 78.75 100 PHE A C 1
ATOM 799 O O . PHE A 1 100 ? -4.243 13.620 2.885 1.00 78.75 100 PHE A O 1
ATOM 806 N N . SER A 1 101 ? -2.090 13.686 2.292 1.00 75.50 101 SER A N 1
ATOM 807 C CA . SER A 1 101 ? -1.635 12.746 3.320 1.00 75.50 101 SER A CA 1
ATOM 808 C C . SER A 1 101 ? -1.924 13.217 4.756 1.00 75.50 101 SER A C 1
ATOM 810 O O . SER A 1 101 ? -2.244 12.403 5.621 1.00 75.50 101 SER A O 1
ATOM 812 N N . ARG A 1 102 ? -1.866 14.534 5.018 1.00 80.75 102 ARG A N 1
ATOM 813 C CA . ARG A 1 102 ? -2.278 15.129 6.301 1.00 80.75 102 ARG A CA 1
ATOM 814 C C . ARG A 1 102 ? -3.792 15.072 6.488 1.00 80.75 102 ARG A C 1
ATOM 816 O O . ARG A 1 102 ? -4.233 14.800 7.596 1.00 80.75 102 ARG A O 1
ATOM 823 N N . SER A 1 103 ? -4.567 15.306 5.431 1.00 80.44 103 SER A N 1
ATOM 824 C CA . SER A 1 103 ? -6.027 15.213 5.472 1.00 80.44 103 SER A CA 1
ATOM 825 C C . SER A 1 103 ? -6.496 13.789 5.752 1.00 80.44 103 SER A C 1
ATOM 827 O O . SER A 1 103 ? -7.390 13.624 6.567 1.00 80.44 103 SER A O 1
ATOM 829 N N . ILE A 1 104 ? -5.850 12.767 5.172 1.00 79.56 104 ILE A N 1
ATOM 830 C CA . ILE A 1 104 ? -6.151 11.354 5.468 1.00 79.56 104 ILE A CA 1
ATOM 831 C C . ILE A 1 104 ? -6.003 11.070 6.967 1.00 79.56 104 ILE A C 1
ATOM 833 O O . ILE A 1 104 ? -6.895 10.483 7.563 1.00 79.56 104 ILE A O 1
ATOM 837 N N . ARG A 1 105 ? -4.909 11.534 7.585 1.00 76.75 105 ARG A N 1
ATOM 838 C CA . ARG A 1 105 ? -4.649 11.331 9.023 1.00 76.75 105 ARG A CA 1
ATOM 839 C C . ARG A 1 105 ? -5.633 12.055 9.941 1.00 76.75 105 ARG A C 1
ATOM 841 O O . ARG A 1 105 ? -5.796 11.649 11.082 1.00 76.75 105 ARG A O 1
ATOM 848 N N . LYS A 1 106 ? -6.210 13.165 9.477 1.00 74.62 106 LYS A N 1
ATOM 849 C CA . LYS A 1 106 ? -7.171 13.976 10.239 1.00 74.62 106 LYS A CA 1
ATOM 850 C C . LYS A 1 106 ? -8.617 13.532 10.034 1.00 74.62 106 LYS A C 1
ATOM 852 O O . LYS A 1 106 ? -9.488 13.991 10.765 1.00 74.62 106 LYS A O 1
ATOM 857 N N . LEU A 1 107 ? -8.876 12.710 9.020 1.00 75.69 107 LEU A N 1
ATOM 858 C CA . LEU A 1 107 ? -10.216 12.256 8.693 1.00 75.69 107 LEU A CA 1
ATOM 859 C C . LEU A 1 107 ? -10.685 11.288 9.785 1.00 75.69 107 LEU A C 1
ATOM 861 O O . LEU A 1 107 ? -10.120 10.207 9.930 1.00 75.69 107 LEU A O 1
ATOM 865 N N . GLN A 1 108 ? -11.703 11.687 10.544 1.00 64.00 108 GLN A N 1
ATOM 866 C CA . GLN A 1 108 ? -12.375 10.819 11.506 1.00 64.00 108 GLN A CA 1
ATOM 867 C C . GLN A 1 108 ? -13.572 10.168 10.817 1.00 64.00 108 GLN A C 1
ATOM 869 O O . GLN A 1 108 ? -14.651 10.743 10.707 1.00 64.00 108 GLN A O 1
ATOM 874 N N . CYS A 1 109 ? -13.299 8.994 10.270 1.00 68.12 109 CYS A N 1
ATOM 875 C CA . CYS A 1 109 ? -14.230 7.938 9.922 1.00 68.12 109 CYS A CA 1
ATOM 876 C C . CYS A 1 109 ? -13.454 6.636 10.156 1.00 68.12 109 CYS A C 1
ATOM 878 O O . CYS A 1 109 ? -14.070 5.671 10.615 1.00 68.12 109 CYS A O 1
#

Secondary structure (DSSP, 8-state):
-TTTT-SEEEEEEEEEEEEETTEEEEEE-TTS-EEEEESS--HHHHHHPPEEETTGGGS-GGGGS-TTSEEEEEEEEETTEEEEEEEEE--TT-HHHHHHHHHHHH---

Radius of gyration: 13.22 Å; Cα contacts (8 Å, |Δi|>4): 195; chains: 1; bounding box: 29×36×29 Å

Nearest PDB structures (foldseek):
  5xgp-assembly1_A  TM=6.452E-01  e=1.483E-04  Xenopus laevis
  7el5-assembly2_B  TM=5.953E-01  e=1.693E-04  Xenopus laevis
  7tlw-assembly1_A  TM=6.280E-01  e=3.753E-04  Mus musculus
  7tlh-assembly3_A  TM=5.828E-01  e=2.878E-04  Mus musculus
  7el5-assembly1_A  TM=6.658E-01  e=1.615E-03  Xenopus laevis

Solvent-accessible surface area (backbone atoms only — not comparable to full-atom values): 6267 Å² total; per-residue (Å²): 116,79,71,65,73,38,26,34,29,34,37,32,23,49,66,45,79,47,80,55,98,56,21,31,40,37,36,59,35,81,89,49,63,45,83,43,44,66,50,103,54,54,74,68,57,63,68,76,52,58,38,32,31,79,60,39,84,72,55,80,51,72,69,64,71,50,51,89,46,43,30,42,38,31,19,34,74,55,98,91,38,44,35,49,78,44,78,43,67,56,65,88,86,48,64,64,57,58,49,51,54,51,49,51,56,68,56,90,116

Foldseek 3Di:
DVLVVFQFKKKFQFPDWDADPQKIKTDTDLVGIDTLHHHPDDVVLVNPAIEIEPNNVPDPCVQVPDSRFIKIFTAYQDPNHTYTPDIHTDDPPPPVVVVVSVVSNVDDD

pLDDT: mean 79.63, std 11.25, range [45.84, 91.25]

InterPro domains:
  IPR001134 Netrin domain [PS50189] (1-109)
  IPR008993 Tissue inhibitor of metalloproteinases-like, OB-fold [G3DSA:2.40.50.120] (1-109)
  IPR008993 Tissue inhibitor of metalloproteinases-like, OB-fold [SSF50242] (1-95)
  IPR018933 Netrin module, non-TIMP type [PF01759] (1-98)
  IPR018933 Netrin module, non-TIMP type [SM00643] (1-103)

Mean predicted aligned error: 6.63 Å

Organism: NCBI:txid129467

Sequence (109 aa):
ENLCKNDFALKIKVKEIAYINGDTKITPETKSKTIYKLNGVTERDLKKTVLWLRGGLQCTCDEMNDINAPYLVMGQRLAGELVITSVKRWQKGQRAFKRFSRSIRKLQC